Protein AF-A0AAU9XQW8-F1 (afdb_monomer_lite)

Radius of gyration: 17.1 Å; chains: 1; bounding box: 46×32×61 Å

Sequence (129 aa):
MTQAQYKLIRDFLLVEISVAKANKAGALANMTIGEYSRMAKESDKFVVLVKNHKTDSTHGSARIVFSPRSKSWMDVFLKLRLKFATFDCGPEKCVLLYSNGESTVSSQINKAINSVCKRPKSRARQAVS

Foldseek 3Di:
DDLVVLVVLLLVLLLCQCPVPVAQLQQLLQAFQLQLVPWDDDPQKTWGFRCDDPQCVPPNTGIRIDGPVSNVSLVVSQVVVVVQPPDDRDRNDRSDADSVRHGDDSVVSVVSNVVVVDDPPPPPDPDDD

Organism: NCBI:txid46732

Structure (mmCIF, N/CA/C/O backbone):
data_AF-A0AAU9XQW8-F1
#
_entry.id   AF-A0AAU9XQW8-F1
#
loop_
_atom_site.group_PDB
_atom_site.id
_atom_site.type_symbol
_atom_site.label_atom_id
_atom_site.label_alt_id
_atom_site.label_comp_id
_atom_site.label_asym_id
_atom_site.label_entity_id
_atom_site.label_seq_id
_atom_site.pdbx_PDB_ins_code
_atom_site.Cartn_x
_atom_site.Cartn_y
_atom_site.Cartn_z
_atom_site.occupancy
_atom_site.B_iso_or_equiv
_atom_site.auth_seq_id
_atom_site.auth_comp_id
_atom_site.auth_asym_id
_atom_site.auth_atom_id
_atom_site.pdbx_PDB_model_num
ATOM 1 N N . MET A 1 1 ? -15.068 2.691 13.724 1.00 70.44 1 MET A N 1
ATOM 2 C CA . MET A 1 1 ? -13.617 2.880 13.498 1.00 70.44 1 MET A CA 1
ATOM 3 C C . MET A 1 1 ? -13.329 4.365 13.596 1.00 70.44 1 MET A C 1
ATOM 5 O O . MET A 1 1 ? -14.056 5.127 12.975 1.00 70.44 1 MET A O 1
ATOM 9 N N . THR A 1 2 ? -12.326 4.784 14.362 1.00 82.00 2 THR A N 1
ATOM 10 C CA . THR A 1 2 ? -11.918 6.198 14.440 1.00 82.00 2 THR A CA 1
ATOM 11 C C . THR A 1 2 ? -10.845 6.527 13.396 1.00 82.00 2 THR A C 1
ATOM 13 O O . THR A 1 2 ? -10.159 5.636 12.890 1.00 82.00 2 THR A O 1
ATOM 16 N N . GLN A 1 3 ? -10.651 7.815 13.093 1.00 74.19 3 GLN A N 1
ATOM 17 C CA . GLN A 1 3 ? -9.602 8.278 12.169 1.00 74.19 3 GLN A CA 1
ATOM 18 C C . GLN A 1 3 ? -8.195 7.886 12.659 1.00 74.19 3 GLN A C 1
ATOM 20 O O . GLN A 1 3 ? -7.324 7.545 11.859 1.00 74.19 3 GLN A O 1
ATOM 25 N N . ALA A 1 4 ? -7.992 7.862 13.981 1.00 78.81 4 ALA A N 1
ATOM 26 C CA . ALA A 1 4 ? -6.748 7.423 14.609 1.00 78.81 4 ALA A CA 1
ATOM 27 C C . ALA A 1 4 ? -6.475 5.924 14.386 1.00 78.81 4 ALA A C 1
ATOM 29 O O . ALA A 1 4 ? -5.350 5.552 14.055 1.00 78.81 4 ALA A O 1
ATOM 30 N N . GLN A 1 5 ? -7.500 5.072 14.502 1.00 79.56 5 GLN A N 1
ATOM 31 C CA . GLN A 1 5 ? -7.380 3.633 14.235 1.00 79.56 5 GLN A CA 1
ATOM 32 C C . GLN A 1 5 ? -7.072 3.356 12.759 1.00 79.56 5 GLN A C 1
ATOM 34 O O . GLN A 1 5 ? -6.181 2.565 12.458 1.00 79.56 5 GLN A O 1
ATOM 39 N N . TYR A 1 6 ? -7.751 4.052 11.840 1.00 81.38 6 TYR A N 1
ATOM 40 C CA . TYR A 1 6 ? -7.469 3.949 10.406 1.00 81.38 6 TYR A CA 1
ATOM 41 C C . TYR A 1 6 ? -6.015 4.327 10.088 1.00 81.38 6 TYR A C 1
ATOM 43 O O . TYR A 1 6 ? -5.317 3.588 9.392 1.00 81.38 6 TYR A O 1
ATOM 51 N N . LYS A 1 7 ? -5.536 5.445 10.649 1.00 80.19 7 LYS A N 1
ATOM 52 C CA . LYS A 1 7 ? -4.153 5.904 10.479 1.00 80.19 7 LYS A CA 1
ATOM 53 C C . LYS A 1 7 ? -3.142 4.873 10.984 1.00 80.19 7 LYS A C 1
ATOM 55 O O . LYS A 1 7 ? -2.176 4.595 10.284 1.00 80.19 7 LYS A O 1
ATOM 60 N N . LEU A 1 8 ? -3.377 4.288 12.159 1.00 83.25 8 LEU A N 1
ATOM 61 C CA . LEU A 1 8 ? -2.481 3.290 12.744 1.00 83.25 8 LEU A CA 1
ATOM 62 C C . LEU A 1 8 ? -2.368 2.036 11.866 1.00 83.25 8 LEU A C 1
ATOM 64 O O . LEU A 1 8 ? -1.260 1.594 11.574 1.00 83.25 8 LEU A O 1
ATOM 68 N N . ILE A 1 9 ? -3.506 1.492 11.416 1.00 83.06 9 ILE A N 1
ATOM 69 C CA . ILE A 1 9 ? -3.543 0.302 10.551 1.00 83.06 9 ILE A CA 1
ATOM 70 C C . ILE A 1 9 ? -2.829 0.586 9.228 1.00 83.06 9 ILE A C 1
ATOM 72 O O . ILE A 1 9 ? -2.014 -0.221 8.783 1.00 83.06 9 ILE A O 1
ATOM 76 N N . ARG A 1 10 ? -3.100 1.748 8.619 1.00 83.38 10 ARG A N 1
ATOM 77 C CA . ARG A 1 10 ? -2.432 2.182 7.390 1.00 83.38 10 ARG A CA 1
ATOM 78 C C . ARG A 1 10 ? -0.918 2.252 7.582 1.00 83.38 10 ARG A C 1
ATOM 80 O O . ARG A 1 10 ? -0.191 1.671 6.787 1.00 83.38 10 ARG A O 1
ATOM 87 N N . ASP A 1 11 ? -0.449 2.959 8.609 1.00 81.75 11 ASP A N 1
ATOM 88 C CA . ASP A 1 11 ? 0.981 3.202 8.825 1.00 81.75 11 ASP A CA 1
ATOM 89 C C . ASP A 1 11 ? 1.730 1.894 9.135 1.00 81.75 11 ASP A C 1
ATOM 91 O O . ASP A 1 11 ? 2.817 1.673 8.599 1.00 81.75 11 ASP A O 1
ATOM 95 N N . PHE A 1 12 ? 1.126 0.989 9.917 1.00 83.19 12 PHE A N 1
ATOM 96 C CA . PHE A 1 12 ? 1.667 -0.350 10.170 1.00 83.19 12 PHE A CA 1
ATOM 97 C C . PHE A 1 12 ? 1.848 -1.147 8.872 1.00 83.19 12 PHE A C 1
ATOM 99 O O . PHE A 1 12 ? 2.938 -1.645 8.586 1.00 83.19 12 PHE A O 1
ATOM 106 N N . LEU A 1 13 ? 0.793 -1.218 8.061 1.00 81.25 13 LEU A N 1
ATOM 107 C CA . LEU A 1 13 ? 0.784 -1.977 6.815 1.00 81.25 13 LEU A CA 1
ATOM 108 C C . LEU A 1 13 ? 1.799 -1.427 5.804 1.00 81.25 13 LEU A C 1
ATOM 110 O O . LEU A 1 13 ? 2.478 -2.174 5.101 1.00 81.25 13 LEU A O 1
ATOM 114 N N . LEU A 1 14 ? 1.939 -0.104 5.770 1.00 78.44 14 LEU A N 1
ATOM 115 C CA . LEU A 1 14 ? 2.869 0.594 4.896 1.00 78.44 14 LEU A CA 1
ATOM 116 C C . LEU A 1 14 ? 4.321 0.269 5.255 1.00 78.44 14 LEU A C 1
ATOM 118 O O . LEU A 1 14 ? 5.132 0.026 4.361 1.00 78.44 14 LEU A O 1
ATOM 122 N N . VAL A 1 15 ? 4.640 0.192 6.548 1.00 79.25 15 VAL A N 1
ATOM 123 C CA . VAL A 1 15 ? 5.956 -0.253 7.022 1.00 79.25 15 VAL A CA 1
ATOM 124 C C . VAL A 1 15 ? 6.187 -1.728 6.700 1.00 79.25 15 VAL A C 1
ATOM 126 O O . VAL A 1 15 ? 7.233 -2.052 6.138 1.00 79.25 15 VAL A O 1
ATOM 129 N N . GLU A 1 16 ? 5.218 -2.608 6.968 1.00 80.75 16 GLU A N 1
ATOM 130 C CA . GLU A 1 16 ? 5.337 -4.044 6.669 1.00 80.75 16 GLU A CA 1
ATOM 131 C C . GLU A 1 16 ? 5.644 -4.283 5.180 1.00 80.75 16 GLU A C 1
ATOM 133 O O . GLU A 1 16 ? 6.597 -4.984 4.841 1.00 80.75 16 GLU A O 1
ATOM 138 N N . ILE A 1 17 ? 4.894 -3.644 4.277 1.00 76.81 17 ILE A N 1
ATOM 139 C CA . ILE A 1 17 ? 5.040 -3.826 2.823 1.00 76.81 17 ILE A CA 1
ATOM 140 C C . ILE A 1 17 ? 6.310 -3.164 2.282 1.00 76.81 17 ILE A C 1
ATOM 142 O O . ILE A 1 17 ? 6.924 -3.689 1.347 1.00 76.81 17 ILE A O 1
ATOM 146 N N . SER A 1 18 ? 6.717 -2.026 2.852 1.00 73.56 18 SER A N 1
ATOM 147 C CA . SER A 1 18 ? 7.956 -1.347 2.456 1.00 73.56 18 SER A CA 1
ATOM 148 C C . SER A 1 18 ? 9.179 -2.184 2.833 1.00 73.56 18 SER A C 1
ATOM 150 O O . SER A 1 18 ? 10.078 -2.360 2.013 1.00 73.56 18 SER A O 1
ATOM 152 N N . VAL A 1 19 ? 9.194 -2.756 4.042 1.00 71.75 19 VAL A N 1
ATOM 153 C CA . VAL A 1 19 ? 10.316 -3.559 4.552 1.00 71.75 19 VAL A CA 1
ATOM 154 C C 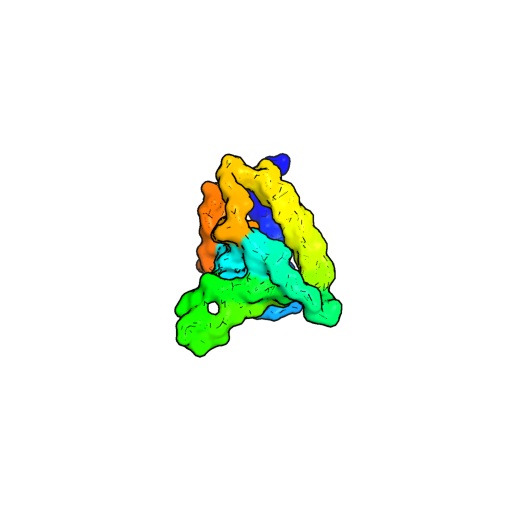. VAL A 1 19 ? 10.368 -4.941 3.900 1.00 71.75 19 VAL A C 1
ATOM 156 O O . VAL A 1 19 ? 11.444 -5.390 3.514 1.00 71.75 19 VAL A O 1
ATOM 159 N N . ALA A 1 20 ? 9.227 -5.612 3.718 1.00 65.12 20 ALA A N 1
ATOM 160 C CA . ALA A 1 20 ? 9.199 -7.013 3.292 1.00 65.12 20 ALA A CA 1
ATOM 161 C C . ALA A 1 20 ? 9.799 -7.274 1.898 1.00 65.12 20 ALA A C 1
ATOM 163 O O . ALA A 1 20 ? 10.254 -8.390 1.633 1.00 65.12 20 ALA A O 1
ATOM 164 N N . LYS A 1 21 ? 9.769 -6.287 0.991 1.00 67.06 21 LYS A N 1
ATOM 165 C CA . LYS A 1 21 ? 10.264 -6.427 -0.394 1.00 67.06 21 LYS A CA 1
ATOM 166 C C . LYS A 1 21 ? 11.018 -5.200 -0.920 1.00 67.06 21 LYS A C 1
ATOM 168 O O . LYS A 1 21 ? 11.221 -5.102 -2.125 1.00 67.06 21 LYS A O 1
ATOM 173 N N . ALA A 1 22 ? 11.433 -4.284 -0.038 1.00 68.19 22 ALA A N 1
ATOM 174 C CA . ALA A 1 22 ? 12.097 -3.027 -0.407 1.00 68.19 22 ALA A CA 1
ATOM 175 C C . ALA A 1 22 ? 11.313 -2.219 -1.463 1.00 68.19 22 ALA A C 1
ATOM 177 O O . ALA A 1 22 ? 11.886 -1.587 -2.354 1.00 68.19 22 ALA A O 1
ATOM 178 N N . ASN A 1 23 ? 9.979 -2.254 -1.375 1.00 75.19 23 ASN A N 1
ATOM 179 C CA . ASN A 1 23 ? 9.116 -1.520 -2.291 1.00 75.19 23 ASN A CA 1
ATOM 180 C C . ASN A 1 23 ? 9.380 -0.016 -2.128 1.00 75.19 23 ASN A C 1
ATOM 182 O O . ASN A 1 23 ? 9.365 0.518 -1.017 1.00 75.19 23 ASN A O 1
ATOM 186 N N . LYS A 1 24 ? 9.619 0.688 -3.239 1.00 70.19 24 LYS A N 1
ATOM 187 C CA . LYS A 1 24 ? 9.879 2.132 -3.202 1.00 70.19 24 LYS A CA 1
ATOM 188 C C . LYS A 1 24 ? 8.641 2.864 -2.679 1.00 70.19 24 LYS A C 1
ATOM 190 O O . LYS A 1 24 ? 7.559 2.743 -3.251 1.00 70.19 24 LYS A O 1
ATOM 195 N N . ALA A 1 25 ? 8.831 3.701 -1.659 1.00 69.62 25 ALA A N 1
ATOM 196 C CA . ALA A 1 25 ? 7.786 4.531 -1.053 1.00 69.62 25 ALA A CA 1
ATOM 197 C C . ALA A 1 25 ? 6.943 5.300 -2.087 1.00 69.62 25 ALA A C 1
ATOM 199 O O . ALA A 1 25 ? 5.722 5.347 -1.988 1.00 69.62 25 ALA A O 1
ATOM 200 N N . GLY A 1 26 ? 7.589 5.869 -3.111 1.00 69.19 26 GLY A N 1
ATOM 201 C CA . GLY A 1 26 ? 6.898 6.602 -4.176 1.00 69.19 26 GLY A CA 1
ATOM 202 C C . GLY A 1 26 ? 5.975 5.731 -5.034 1.00 69.19 26 GLY A C 1
ATOM 203 O O . GLY A 1 26 ? 4.900 6.186 -5.404 1.00 69.19 26 GLY A O 1
ATOM 204 N N . ALA A 1 27 ? 6.351 4.478 -5.308 1.00 76.19 27 ALA A N 1
ATOM 205 C CA . ALA A 1 27 ? 5.497 3.559 -6.059 1.00 76.19 27 ALA A CA 1
ATOM 206 C C . ALA A 1 27 ? 4.271 3.155 -5.227 1.00 76.19 27 ALA A C 1
ATOM 208 O O . ALA A 1 27 ? 3.155 3.164 -5.732 1.00 76.19 27 ALA A O 1
ATOM 209 N N . LEU A 1 28 ? 4.467 2.875 -3.933 1.00 78.62 28 LEU A N 1
ATOM 210 C CA . LEU A 1 28 ? 3.372 2.557 -3.011 1.00 78.62 28 LEU A CA 1
ATOM 211 C C . LEU A 1 28 ? 2.371 3.712 -2.881 1.00 78.62 28 LEU A C 1
ATOM 213 O O . LEU A 1 28 ? 1.168 3.469 -2.912 1.00 78.62 28 LEU A O 1
ATOM 217 N N . ALA A 1 29 ? 2.861 4.951 -2.772 1.00 77.56 29 ALA A N 1
ATOM 218 C CA . ALA A 1 29 ? 2.030 6.157 -2.722 1.00 77.56 29 ALA A CA 1
ATOM 219 C C . ALA A 1 29 ? 1.107 6.303 -3.940 1.00 77.56 29 ALA A C 1
ATOM 221 O O . ALA A 1 29 ? -0.050 6.683 -3.784 1.00 77.56 29 ALA A O 1
ATOM 222 N N . ASN A 1 30 ? 1.618 5.985 -5.130 1.00 79.62 30 ASN A N 1
ATOM 223 C CA . ASN A 1 30 ? 0.927 6.236 -6.393 1.00 79.62 30 ASN A CA 1
ATOM 224 C C . ASN A 1 30 ? 0.139 5.033 -6.922 1.00 79.62 30 ASN A C 1
ATOM 226 O O . ASN A 1 30 ? -0.550 5.160 -7.929 1.00 79.62 30 ASN A O 1
ATOM 230 N N . MET A 1 31 ? 0.235 3.874 -6.267 1.00 87.50 31 MET A N 1
ATOM 231 C CA . MET A 1 31 ? -0.492 2.675 -6.669 1.00 87.50 31 MET A CA 1
ATOM 232 C C . MET A 1 31 ? -1.998 2.928 -6.623 1.00 87.50 31 MET A C 1
ATOM 234 O O . MET A 1 31 ? -2.554 3.227 -5.563 1.00 87.50 31 MET A O 1
ATOM 238 N N . THR A 1 32 ? -2.668 2.762 -7.757 1.00 88.25 32 THR A N 1
ATOM 239 C CA . THR A 1 32 ? -4.119 2.946 -7.881 1.00 88.25 32 THR A CA 1
ATOM 240 C C . THR A 1 32 ? -4.902 1.671 -7.561 1.00 88.25 32 THR A C 1
ATOM 242 O O . THR A 1 32 ? -4.367 0.560 -7.608 1.00 88.25 32 THR A O 1
ATOM 245 N N . ILE A 1 33 ? -6.192 1.806 -7.228 1.00 87.06 33 ILE A N 1
ATOM 246 C CA . ILE A 1 33 ? -7.089 0.657 -7.005 1.00 87.06 33 ILE A CA 1
ATOM 247 C C . ILE A 1 33 ? -7.173 -0.202 -8.270 1.00 87.06 33 ILE A C 1
ATOM 249 O O . ILE A 1 33 ? -7.175 -1.430 -8.182 1.00 87.06 33 ILE A O 1
ATOM 253 N N . GLY A 1 34 ? -7.217 0.429 -9.446 1.00 87.44 34 GLY A N 1
ATOM 254 C CA . GLY A 1 34 ? -7.251 -0.255 -10.732 1.00 87.44 34 GLY A CA 1
ATOM 255 C C . GLY A 1 34 ? -5.980 -1.060 -10.996 1.00 87.44 34 GLY A C 1
ATOM 256 O O . GLY A 1 34 ? -6.067 -2.216 -11.402 1.00 87.44 34 GLY A O 1
ATOM 257 N N . GLU A 1 35 ? -4.802 -0.495 -10.726 1.00 89.62 35 GLU A N 1
ATOM 258 C CA . GLU A 1 35 ? -3.530 -1.224 -10.845 1.00 89.62 35 GLU A CA 1
ATOM 259 C C . GLU A 1 35 ? -3.445 -2.382 -9.848 1.00 89.62 35 GLU A C 1
ATOM 261 O O . GLU A 1 35 ? -3.069 -3.487 -10.234 1.00 89.62 35 GLU A O 1
ATOM 266 N N . TYR A 1 36 ? -3.863 -2.167 -8.597 1.00 90.81 36 TYR A N 1
ATOM 267 C CA . TYR A 1 36 ? -3.916 -3.229 -7.592 1.00 90.81 36 TYR A CA 1
ATOM 268 C C . TYR A 1 36 ? -4.864 -4.364 -8.005 1.00 90.81 36 TYR A C 1
ATOM 270 O O . TYR A 1 36 ? -4.523 -5.537 -7.881 1.00 90.81 36 TYR A O 1
ATOM 278 N N . SER A 1 37 ? -6.035 -4.031 -8.552 1.00 89.69 37 SER A N 1
ATOM 279 C CA . SER A 1 37 ? -7.033 -5.019 -8.990 1.00 89.69 37 SER A CA 1
ATOM 280 C C . SER A 1 37 ? -6.568 -5.841 -10.195 1.00 89.69 37 SER A C 1
ATOM 282 O O . SER A 1 37 ? -7.020 -6.967 -10.380 1.00 89.69 37 SER A O 1
ATOM 284 N N . ARG A 1 38 ? -5.642 -5.303 -10.999 1.00 91.38 38 ARG A N 1
ATOM 285 C CA . ARG A 1 38 ? -5.013 -5.981 -12.144 1.00 91.38 38 ARG A CA 1
ATOM 286 C C . ARG A 1 38 ? -3.698 -6.680 -11.784 1.00 91.38 38 ARG A C 1
ATOM 288 O O . ARG A 1 38 ? -2.908 -6.972 -12.679 1.00 91.38 38 ARG A O 1
ATOM 295 N N . MET A 1 39 ? -3.433 -6.922 -10.499 1.00 91.62 39 MET A N 1
ATOM 296 C CA . MET A 1 39 ? -2.205 -7.597 -10.080 1.00 91.62 39 MET A CA 1
ATOM 297 C C . MET A 1 39 ? -2.031 -8.953 -10.770 1.00 91.62 39 MET A C 1
ATOM 299 O O . MET A 1 39 ? -2.967 -9.747 -10.871 1.00 91.62 39 MET A O 1
ATOM 303 N N . ALA A 1 40 ? -0.806 -9.237 -11.197 1.00 92.31 40 ALA A N 1
ATOM 304 C CA . ALA A 1 40 ? -0.441 -10.528 -11.753 1.00 92.31 40 ALA A CA 1
ATOM 305 C C . ALA A 1 40 ? 0.027 -11.458 -10.631 1.00 92.31 40 ALA A C 1
ATOM 307 O O . ALA A 1 40 ? 0.804 -11.057 -9.760 1.00 92.31 40 ALA A O 1
ATOM 308 N N . LYS A 1 41 ? -0.420 -12.716 -10.654 1.00 92.62 41 LYS A N 1
ATOM 309 C CA . LYS A 1 41 ? 0.176 -13.764 -9.824 1.00 92.62 41 LYS A CA 1
ATOM 310 C C . LYS A 1 41 ? 1.396 -14.320 -10.556 1.00 92.62 41 LYS A C 1
ATOM 312 O O . LYS A 1 41 ? 1.255 -14.926 -11.612 1.00 92.62 41 LYS A O 1
ATOM 317 N N . GLU A 1 42 ? 2.577 -14.128 -9.984 1.00 90.94 42 GLU A N 1
ATOM 318 C CA . GLU A 1 42 ? 3.845 -14.651 -10.494 1.00 90.94 42 GLU A CA 1
ATOM 319 C C . GLU A 1 42 ? 4.374 -15.683 -9.489 1.00 90.94 42 GLU A C 1
ATOM 321 O O . GLU A 1 42 ? 4.939 -15.322 -8.456 1.00 90.94 42 GLU A O 1
ATOM 326 N N . SER A 1 43 ? 4.173 -16.975 -9.773 1.00 87.56 43 SER A N 1
ATOM 327 C CA . SER A 1 43 ? 4.548 -18.078 -8.875 1.00 87.56 43 SER A CA 1
ATOM 328 C C . SER A 1 43 ? 3.928 -17.936 -7.467 1.00 87.56 43 SER A C 1
ATOM 330 O O . SER A 1 43 ? 2.709 -18.071 -7.305 1.00 87.56 43 SER A O 1
ATOM 332 N N . ASP A 1 44 ? 4.744 -17.638 -6.454 1.00 88.25 44 ASP A N 1
ATOM 333 C CA . ASP A 1 44 ? 4.387 -17.470 -5.045 1.00 88.25 44 ASP A CA 1
ATOM 334 C C . ASP A 1 44 ? 4.099 -16.010 -4.653 1.00 88.25 44 ASP A C 1
ATOM 336 O O . ASP A 1 44 ? 3.851 -15.714 -3.481 1.00 88.25 44 ASP A O 1
ATOM 340 N N . LYS A 1 45 ? 4.137 -15.080 -5.613 1.00 89.38 45 LYS A N 1
ATOM 341 C CA . LYS A 1 45 ? 4.043 -13.634 -5.379 1.00 89.38 45 LYS A CA 1
ATOM 342 C C . LYS A 1 45 ? 2.921 -12.999 -6.183 1.00 89.38 45 LYS A C 1
ATOM 344 O O . LYS A 1 45 ? 2.440 -13.537 -7.179 1.00 89.38 45 LYS A O 1
ATOM 349 N N . PHE A 1 46 ? 2.542 -11.804 -5.750 1.00 91.19 46 PHE A N 1
ATOM 350 C CA . PHE A 1 46 ? 1.631 -10.932 -6.478 1.00 91.19 46 PHE A CA 1
ATOM 351 C C . PHE A 1 46 ? 2.364 -9.657 -6.865 1.00 91.19 46 PHE A C 1
ATOM 353 O O . PHE A 1 46 ? 3.032 -9.048 -6.027 1.00 91.19 46 PHE A O 1
ATOM 360 N N . VAL A 1 47 ? 2.251 -9.263 -8.127 1.00 89.75 47 VAL A N 1
ATOM 361 C CA . VAL A 1 47 ? 2.982 -8.133 -8.693 1.00 89.75 47 VAL A CA 1
ATOM 3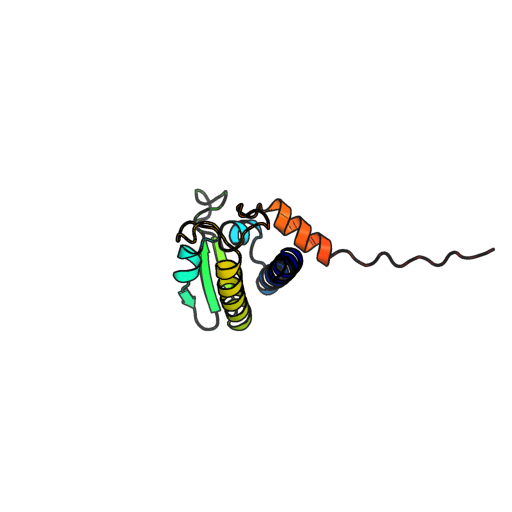62 C C . VAL A 1 47 ? 2.001 -7.106 -9.231 1.00 89.75 47 VAL A C 1
ATOM 364 O O . VAL A 1 47 ? 1.121 -7.423 -10.029 1.00 89.75 47 VAL A O 1
ATOM 367 N N . VAL A 1 48 ? 2.171 -5.861 -8.795 1.00 90.19 48 VAL A N 1
ATOM 368 C CA . VAL A 1 48 ? 1.451 -4.699 -9.314 1.00 90.19 48 VAL A CA 1
ATOM 369 C C . VAL A 1 48 ? 2.424 -3.843 -10.109 1.00 90.19 48 VAL A C 1
ATOM 371 O O . VAL A 1 48 ? 3.509 -3.512 -9.627 1.00 90.19 48 VAL A O 1
ATOM 374 N N . LEU A 1 49 ? 2.023 -3.484 -11.325 1.00 87.75 49 LEU A N 1
ATOM 375 C CA . LEU A 1 49 ? 2.731 -2.521 -12.160 1.00 87.75 49 LEU A CA 1
ATOM 376 C C . LEU A 1 49 ? 2.105 -1.145 -11.943 1.00 87.75 49 LEU A C 1
ATOM 378 O O . LEU A 1 49 ? 0.930 -0.954 -12.248 1.00 87.75 49 LEU A O 1
ATOM 382 N N . VAL A 1 50 ? 2.890 -0.212 -11.412 1.00 82.69 50 VAL A N 1
ATOM 383 C CA . VAL A 1 50 ? 2.482 1.175 -11.178 1.00 82.69 50 VAL A CA 1
ATOM 384 C C . VAL A 1 50 ? 3.102 2.054 -12.249 1.00 82.69 50 VAL A C 1
ATOM 386 O O . VAL A 1 50 ? 4.326 2.208 -12.302 1.00 82.69 50 VAL A O 1
ATOM 389 N N . LYS A 1 51 ? 2.259 2.624 -13.108 1.00 74.00 51 LYS A N 1
ATOM 390 C CA . LYS A 1 51 ? 2.702 3.489 -14.207 1.00 74.00 51 LYS A CA 1
ATOM 391 C C . LYS A 1 51 ? 3.123 4.858 -13.669 1.00 74.00 51 LYS A C 1
ATOM 393 O O . LYS A 1 51 ? 4.225 5.330 -13.914 1.00 74.00 51 LYS A O 1
ATOM 398 N N . ASN A 1 52 ? 2.326 5.454 -12.785 1.00 63.12 52 ASN A N 1
ATOM 399 C CA . ASN A 1 52 ? 2.561 6.826 -12.333 1.00 63.12 52 ASN A CA 1
ATOM 400 C C . ASN A 1 52 ? 3.720 6.956 -11.321 1.00 63.12 52 ASN A C 1
ATOM 402 O O . ASN A 1 52 ? 3.530 6.950 -10.105 1.00 63.12 52 ASN A O 1
ATOM 406 N N . HIS A 1 53 ? 4.951 7.116 -11.803 1.00 55.50 53 HIS A N 1
ATOM 407 C CA . HIS A 1 53 ? 6.099 7.514 -10.988 1.00 55.50 53 HIS A CA 1
ATOM 408 C C . HIS A 1 53 ? 7.040 8.432 -11.786 1.00 55.50 53 HIS A C 1
ATOM 410 O O . HIS A 1 53 ? 7.080 8.378 -13.009 1.00 55.50 53 HIS A O 1
ATOM 416 N N . LYS A 1 54 ? 7.797 9.291 -11.081 1.00 45.91 54 LYS A N 1
ATOM 417 C CA . LYS A 1 54 ? 8.628 10.409 -11.600 1.00 45.91 54 LYS A CA 1
ATOM 418 C C . LYS A 1 54 ? 9.629 10.067 -12.732 1.00 45.91 54 LYS A C 1
ATOM 420 O O . LYS A 1 54 ? 10.293 10.973 -13.217 1.00 45.91 54 LYS A O 1
ATOM 425 N N . THR A 1 55 ? 9.770 8.796 -13.108 1.00 48.81 55 THR A N 1
ATOM 426 C CA . THR A 1 55 ? 10.756 8.257 -14.061 1.00 48.81 55 THR A CA 1
ATOM 427 C C . THR A 1 55 ? 10.150 7.288 -15.083 1.00 48.81 55 THR A C 1
ATOM 429 O O . THR A 1 55 ? 10.885 6.493 -15.667 1.00 48.81 55 THR A O 1
ATOM 432 N N . ASP A 1 56 ? 8.833 7.322 -15.315 1.00 45.41 56 ASP A N 1
ATOM 433 C CA . ASP A 1 56 ? 8.175 6.433 -16.291 1.00 45.41 56 ASP A CA 1
ATOM 434 C C . ASP A 1 56 ? 8.755 6.609 -17.711 1.00 45.41 56 ASP A C 1
ATOM 436 O O . ASP A 1 56 ? 8.895 5.644 -18.456 1.00 45.41 56 ASP A O 1
ATOM 440 N N . SER A 1 57 ? 9.235 7.815 -18.039 1.00 49.59 57 SER A N 1
ATOM 441 C CA . SER A 1 57 ? 9.937 8.118 -19.293 1.00 49.59 57 SER A CA 1
ATOM 442 C C . SER A 1 57 ? 11.336 7.495 -19.419 1.00 49.59 57 SER A C 1
ATOM 444 O O . SER A 1 57 ? 11.897 7.516 -20.509 1.00 49.59 57 SER A O 1
ATOM 446 N N . THR A 1 58 ? 11.933 6.991 -18.330 1.00 51.31 58 THR A N 1
ATOM 447 C CA . THR A 1 58 ? 13.359 6.603 -18.286 1.00 51.31 58 THR A CA 1
ATOM 448 C C . THR A 1 58 ? 13.617 5.169 -17.817 1.00 51.31 58 THR A C 1
ATOM 450 O O . THR A 1 58 ? 14.616 4.584 -18.222 1.00 51.31 58 THR A O 1
ATOM 453 N N . HIS A 1 59 ? 12.754 4.583 -16.979 1.00 51.66 59 HIS A N 1
ATOM 454 C CA . HIS A 1 59 ? 12.990 3.253 -16.387 1.00 51.66 59 HIS A CA 1
ATOM 455 C C . HIS A 1 59 ? 11.808 2.272 -16.482 1.00 51.66 59 HIS A C 1
ATOM 457 O O . HIS A 1 59 ? 11.934 1.137 -16.019 1.00 51.66 59 HIS A O 1
ATOM 463 N N . GLY A 1 60 ? 10.694 2.671 -17.109 1.00 60.66 60 GLY A N 1
ATOM 464 C CA . GLY A 1 60 ? 9.478 1.858 -17.197 1.00 60.66 60 GLY A CA 1
ATOM 465 C C . GLY A 1 60 ? 8.754 1.704 -15.854 1.00 60.66 60 GLY A C 1
ATOM 466 O O . GLY A 1 60 ? 9.259 2.110 -14.810 1.00 60.66 60 GLY A O 1
ATOM 467 N N . SER A 1 61 ? 7.552 1.124 -15.879 1.00 71.50 61 SER A N 1
ATOM 468 C CA . SER A 1 61 ? 6.639 1.084 -14.727 1.00 71.50 61 SER A CA 1
ATOM 469 C C . SER A 1 61 ? 7.254 0.446 -13.476 1.00 71.50 61 SER A C 1
ATOM 471 O O . SER A 1 61 ? 7.926 -0.587 -13.532 1.00 71.50 61 SER A O 1
ATOM 473 N N . ALA A 1 62 ? 6.971 1.029 -12.310 1.00 81.69 62 ALA A N 1
ATOM 474 C CA . ALA A 1 62 ? 7.470 0.520 -11.042 1.00 81.69 62 ALA A CA 1
ATOM 475 C C . ALA A 1 62 ? 6.772 -0.797 -10.668 1.00 81.69 62 ALA A C 1
ATOM 477 O O . ALA A 1 62 ? 5.550 -0.914 -10.748 1.00 81.69 62 ALA A O 1
ATOM 478 N N . ARG A 1 63 ? 7.547 -1.785 -10.210 1.00 84.75 63 ARG A N 1
ATOM 479 C CA . ARG A 1 63 ? 7.023 -3.075 -9.742 1.00 84.75 63 ARG A CA 1
ATOM 480 C C . ARG A 1 63 ? 6.876 -3.055 -8.226 1.00 84.75 63 ARG A C 1
ATOM 482 O O . ARG A 1 63 ? 7.859 -2.848 -7.517 1.00 84.75 63 ARG A O 1
ATOM 489 N N . ILE A 1 64 ? 5.666 -3.304 -7.739 1.00 86.94 64 ILE A N 1
ATOM 490 C CA . ILE A 1 64 ? 5.393 -3.554 -6.322 1.00 86.94 64 ILE A CA 1
ATOM 491 C C . ILE A 1 64 ? 5.127 -5.040 -6.153 1.00 86.94 64 ILE A C 1
ATOM 493 O O . ILE A 1 64 ? 4.292 -5.606 -6.856 1.00 86.94 64 ILE A O 1
ATOM 497 N N . VAL A 1 65 ? 5.832 -5.665 -5.213 1.00 87.44 65 VAL A N 1
ATOM 498 C CA . VAL A 1 65 ? 5.729 -7.105 -4.965 1.00 87.44 65 VAL A CA 1
ATOM 499 C C . VAL A 1 65 ? 5.111 -7.359 -3.596 1.00 87.44 65 VAL A C 1
ATOM 501 O O . VAL A 1 65 ? 5.576 -6.836 -2.579 1.00 87.44 65 VAL A O 1
ATOM 504 N N . PHE A 1 66 ? 4.097 -8.219 -3.572 1.00 87.19 66 PHE A N 1
ATOM 505 C CA . PHE A 1 66 ? 3.434 -8.707 -2.371 1.00 87.19 66 PHE A CA 1
ATOM 506 C C . PHE A 1 66 ? 3.672 -10.206 -2.195 1.00 87.19 66 PHE A C 1
ATOM 508 O O . PHE A 1 66 ? 3.683 -10.978 -3.156 1.00 87.19 66 PHE A O 1
ATOM 515 N N . SER A 1 67 ? 3.837 -10.623 -0.941 1.00 88.62 67 SER A N 1
ATOM 516 C CA . SER A 1 67 ? 3.685 -12.024 -0.554 1.00 88.62 67 SER A CA 1
ATOM 517 C C . SER A 1 67 ? 2.194 -12.340 -0.377 1.00 88.62 67 SER A C 1
ATOM 519 O O . SER A 1 67 ? 1.387 -11.415 -0.238 1.00 88.62 67 SER A O 1
ATOM 521 N N . PRO A 1 68 ? 1.794 -13.620 -0.301 1.00 89.69 68 PRO A N 1
ATOM 522 C CA . PRO A 1 68 ? 0.403 -13.980 -0.022 1.00 89.69 68 PRO A CA 1
ATOM 523 C C . PRO A 1 68 ? -0.110 -13.354 1.282 1.00 89.69 68 PRO A C 1
ATOM 525 O O . PRO A 1 68 ? -1.240 -12.869 1.344 1.00 89.69 68 PRO A O 1
ATOM 528 N N . ARG A 1 69 ? 0.759 -13.276 2.300 1.00 88.81 69 ARG A N 1
ATOM 529 C CA . ARG A 1 69 ? 0.457 -12.633 3.583 1.00 88.81 69 ARG A CA 1
ATOM 530 C C . ARG A 1 69 ? 0.207 -11.135 3.425 1.00 88.81 69 ARG A C 1
ATOM 532 O O . ARG A 1 69 ? -0.834 -10.657 3.863 1.00 88.81 69 ARG A O 1
ATOM 539 N N . SER A 1 70 ? 1.126 -10.391 2.804 1.00 85.06 70 SER A N 1
ATOM 540 C CA . SER A 1 70 ? 0.964 -8.936 2.686 1.00 85.06 70 SER A CA 1
ATOM 541 C C . SER A 1 70 ? -0.187 -8.553 1.753 1.00 85.06 70 SER A C 1
ATOM 543 O O . SER A 1 70 ? -0.886 -7.577 2.016 1.00 85.06 70 SER A O 1
ATOM 545 N N . LYS A 1 71 ? -0.462 -9.370 0.729 1.00 89.75 71 LYS A N 1
ATOM 546 C CA . LYS A 1 71 ? -1.652 -9.242 -0.119 1.00 89.75 71 LYS A CA 1
ATOM 547 C C . LYS A 1 71 ? -2.940 -9.420 0.688 1.00 89.75 71 LYS A C 1
ATOM 549 O O . LYS A 1 71 ? -3.841 -8.596 0.586 1.00 89.75 71 LYS A O 1
ATOM 554 N N . SER A 1 72 ? -3.015 -10.447 1.538 1.00 90.50 72 SER A N 1
ATOM 555 C CA . SER A 1 72 ? -4.175 -10.667 2.414 1.00 90.50 72 SER A CA 1
ATOM 556 C C . SER A 1 72 ? -4.439 -9.465 3.326 1.00 90.50 72 SER A C 1
ATOM 558 O O . SER A 1 72 ? -5.584 -9.043 3.485 1.00 90.50 72 SER A O 1
ATOM 560 N N . TRP A 1 73 ? -3.389 -8.876 3.902 1.00 88.06 73 TRP A N 1
ATOM 561 C CA . TRP A 1 73 ? -3.529 -7.669 4.717 1.00 88.06 73 TRP A CA 1
ATOM 562 C C . TRP A 1 73 ? -3.989 -6.452 3.907 1.00 88.06 73 TRP A C 1
ATOM 564 O O . TRP A 1 73 ? -4.850 -5.706 4.373 1.00 88.06 73 TRP A O 1
ATOM 574 N N . MET A 1 74 ? -3.482 -6.275 2.683 1.00 87.94 74 MET A N 1
ATOM 575 C CA . MET A 1 74 ? -3.934 -5.209 1.782 1.00 87.94 74 MET A CA 1
ATOM 576 C C . MET A 1 74 ? -5.401 -5.352 1.380 1.00 87.94 74 MET A C 1
ATOM 578 O O . MET A 1 74 ? -6.119 -4.354 1.356 1.00 87.94 74 MET A O 1
ATOM 582 N N . ASP A 1 75 ? -5.881 -6.570 1.139 1.00 90.25 75 ASP A N 1
ATOM 583 C CA . ASP A 1 75 ? -7.295 -6.811 0.839 1.00 90.25 75 ASP A CA 1
ATOM 584 C C . ASP A 1 75 ? -8.197 -6.430 2.021 1.00 90.25 75 ASP A C 1
ATOM 586 O O . ASP A 1 75 ? -9.254 -5.817 1.841 1.00 90.25 75 ASP A O 1
ATOM 590 N N . VAL A 1 76 ? -7.779 -6.766 3.247 1.00 88.56 76 VAL A N 1
ATOM 591 C CA . VAL A 1 76 ? -8.486 -6.355 4.468 1.00 88.56 76 VAL A CA 1
ATOM 592 C C . VAL A 1 76 ? -8.473 -4.834 4.593 1.00 88.56 76 VAL A C 1
ATOM 594 O O . VAL A 1 76 ? -9.520 -4.228 4.822 1.00 88.56 76 VAL A O 1
ATOM 597 N N . PHE A 1 77 ? -7.320 -4.201 4.383 1.00 85.50 77 PHE A N 1
ATOM 598 C CA . PHE A 1 77 ? -7.190 -2.749 4.429 1.00 85.50 77 PHE A CA 1
ATOM 599 C C . PHE A 1 77 ? -8.078 -2.043 3.401 1.00 85.50 77 PHE A C 1
ATOM 601 O O . PHE A 1 77 ? -8.750 -1.076 3.751 1.00 85.50 77 PHE A O 1
ATOM 608 N N . LEU A 1 78 ? -8.157 -2.539 2.165 1.00 85.62 78 LEU A N 1
ATOM 609 C CA . LEU A 1 78 ? -9.030 -1.980 1.131 1.00 85.62 78 LEU A CA 1
ATOM 610 C C . LEU A 1 78 ? -10.504 -2.023 1.543 1.00 85.62 78 LEU A C 1
ATOM 612 O O . LEU A 1 78 ? -11.207 -1.025 1.398 1.00 85.62 78 LEU A O 1
ATOM 616 N N . LYS A 1 79 ? -10.967 -3.126 2.142 1.00 84.50 79 LYS A N 1
ATOM 617 C CA . LYS A 1 79 ? -12.333 -3.216 2.688 1.00 84.50 79 LYS A CA 1
ATOM 618 C C . LYS A 1 79 ? -12.572 -2.205 3.811 1.00 84.50 79 LYS A C 1
ATOM 620 O O . LYS A 1 79 ? -13.662 -1.645 3.905 1.00 84.50 79 LYS A O 1
ATOM 625 N N . LEU A 1 80 ? -11.572 -1.958 4.659 1.00 80.88 80 LEU A N 1
ATOM 626 C CA . LEU A 1 80 ? -11.652 -0.946 5.718 1.00 80.88 80 LEU A CA 1
ATOM 627 C C . LEU A 1 80 ? -11.672 0.475 5.141 1.00 80.88 80 LEU A C 1
ATOM 629 O O . LEU A 1 80 ? -12.464 1.301 5.588 1.00 80.88 80 LEU A O 1
ATOM 633 N N . ARG A 1 81 ? -10.851 0.741 4.119 1.00 77.06 81 ARG A N 1
ATOM 634 C CA . ARG A 1 81 ? -10.802 2.008 3.380 1.00 77.06 81 ARG A CA 1
ATOM 635 C C . ARG A 1 81 ? -12.143 2.331 2.732 1.00 77.06 81 ARG A C 1
ATOM 637 O O . ARG A 1 81 ? -12.587 3.462 2.863 1.00 77.06 81 ARG A O 1
ATOM 644 N N . LEU A 1 82 ? -12.811 1.363 2.099 1.00 74.88 82 LEU A N 1
ATOM 645 C CA . LEU A 1 82 ? -14.140 1.563 1.498 1.00 74.88 82 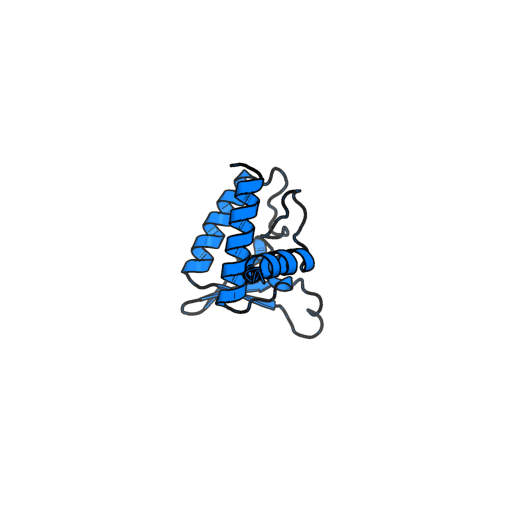LEU A CA 1
ATOM 646 C C . LEU A 1 82 ? -15.187 2.044 2.514 1.00 74.88 82 LEU A C 1
ATOM 648 O O . LEU A 1 82 ? -16.068 2.815 2.163 1.00 74.88 82 LEU A O 1
ATOM 652 N N . LYS A 1 83 ? -15.077 1.630 3.782 1.00 74.62 83 LYS A N 1
ATOM 653 C CA . LYS A 1 83 ? -15.972 2.089 4.858 1.00 74.62 83 LYS A CA 1
ATOM 654 C C . LYS A 1 83 ? -15.629 3.487 5.384 1.00 74.62 83 LYS A C 1
ATOM 656 O O . LYS A 1 83 ? -16.426 4.063 6.114 1.00 74.62 83 LYS A O 1
ATOM 661 N N . PHE A 1 84 ? -14.430 3.986 5.084 1.00 66.75 84 PHE A N 1
ATOM 662 C CA . PHE A 1 84 ? -13.897 5.248 5.603 1.00 66.75 84 PHE A CA 1
ATOM 663 C C . PHE A 1 84 ? -13.857 6.358 4.545 1.00 66.75 84 PHE A C 1
ATOM 665 O O . PHE A 1 84 ? -13.923 7.535 4.885 1.00 66.75 84 PHE A O 1
ATOM 672 N N . ALA A 1 85 ? -13.739 5.997 3.266 1.00 62.06 85 ALA A N 1
ATOM 673 C CA . ALA A 1 85 ? -13.760 6.928 2.152 1.00 62.06 85 ALA A CA 1
ATOM 674 C C . ALA A 1 85 ? -15.209 7.347 1.862 1.00 62.06 85 ALA A C 1
ATOM 676 O O . ALA A 1 85 ? -15.962 6.624 1.220 1.00 62.06 85 ALA A O 1
ATOM 677 N N . THR A 1 86 ? -15.591 8.533 2.332 1.00 55.19 86 THR A N 1
ATOM 678 C CA . THR A 1 86 ? -16.850 9.205 1.965 1.00 55.19 86 THR A CA 1
ATOM 679 C C . THR A 1 86 ? -16.854 9.713 0.520 1.00 55.19 86 THR A C 1
ATOM 681 O O . THR A 1 86 ? -17.900 10.104 0.013 1.00 55.19 86 THR A O 1
ATOM 684 N N . PHE A 1 87 ? -15.701 9.687 -0.155 1.00 52.34 87 PHE A N 1
ATOM 685 C CA . PHE A 1 87 ? -15.519 10.184 -1.511 1.00 52.34 87 PHE A CA 1
ATOM 686 C C . PHE A 1 87 ? -14.905 9.108 -2.409 1.00 52.34 87 PHE A C 1
ATOM 688 O O . PHE A 1 87 ? -13.833 8.578 -2.124 1.00 52.34 87 PHE A O 1
ATOM 695 N N . ASP A 1 88 ? -15.640 8.817 -3.481 1.00 57.66 88 ASP A N 1
ATOM 696 C CA . ASP A 1 88 ? -15.221 8.293 -4.782 1.00 57.66 88 ASP A CA 1
ATOM 697 C C . ASP A 1 88 ? -14.112 7.216 -4.794 1.00 57.66 88 ASP A C 1
ATOM 699 O O . ASP A 1 88 ? -12.920 7.486 -4.635 1.00 57.66 88 ASP A O 1
ATOM 703 N N . CYS A 1 89 ? -14.513 5.965 -5.040 1.00 64.69 89 CYS A N 1
ATOM 704 C CA . CYS A 1 89 ? -13.632 4.793 -5.132 1.00 64.69 89 CYS A CA 1
ATOM 705 C C . CYS A 1 89 ? -13.354 4.363 -6.577 1.00 64.69 89 CYS A C 1
ATOM 707 O O . CYS A 1 89 ? -13.235 3.172 -6.864 1.00 64.69 89 CYS A O 1
ATOM 709 N N . GLY A 1 90 ? -13.237 5.335 -7.483 1.00 74.62 90 GLY A N 1
ATOM 710 C CA . GLY A 1 90 ? -12.859 5.079 -8.867 1.00 74.62 90 GLY A CA 1
ATOM 711 C C . GLY A 1 90 ? -11.504 4.358 -9.008 1.00 74.62 90 GLY A C 1
ATOM 712 O O . GLY A 1 90 ? -10.626 4.489 -8.146 1.00 74.62 90 GLY A O 1
ATOM 713 N N . PRO A 1 91 ? -11.297 3.619 -10.113 1.00 80.19 91 PRO A N 1
ATOM 714 C CA . PRO A 1 91 ? -10.091 2.822 -10.350 1.00 80.19 91 PRO A CA 1
ATOM 715 C C . PRO A 1 91 ? -8.808 3.662 -10.403 1.00 80.19 91 PRO A C 1
ATOM 717 O O . PRO A 1 91 ? -7.746 3.145 -10.073 1.00 80.19 91 PRO A O 1
ATOM 720 N N . GLU A 1 92 ? -8.907 4.947 -10.744 1.00 79.38 92 GLU A N 1
ATOM 721 C CA . GLU A 1 92 ? -7.782 5.892 -10.820 1.00 79.38 92 GLU A CA 1
ATOM 722 C C . GLU A 1 92 ? -7.321 6.415 -9.449 1.00 79.38 92 GLU A C 1
ATOM 724 O O . GLU A 1 92 ? -6.301 7.095 -9.332 1.00 79.38 92 GLU A O 1
ATOM 729 N N . LYS A 1 93 ? -8.066 6.134 -8.373 1.00 81.62 93 LYS A N 1
ATOM 730 C CA . LYS A 1 93 ? -7.721 6.622 -7.033 1.00 81.62 93 LYS A CA 1
ATOM 731 C C . LYS A 1 93 ? -6.621 5.772 -6.413 1.00 81.62 93 LYS A C 1
ATOM 733 O O . LYS A 1 93 ? -6.609 4.550 -6.545 1.00 81.62 93 LYS A O 1
ATOM 738 N N . CYS A 1 94 ? -5.732 6.419 -5.664 1.00 80.62 94 CYS A N 1
ATOM 739 C CA . CYS A 1 94 ? -4.658 5.739 -4.949 1.00 80.62 94 CYS A CA 1
ATOM 740 C C . CYS A 1 94 ? -5.211 4.812 -3.853 1.00 80.62 94 CYS A C 1
ATOM 742 O O . CYS A 1 94 ? -6.148 5.157 -3.122 1.00 80.62 94 CYS A O 1
ATOM 744 N N . VAL A 1 95 ? -4.603 3.633 -3.719 1.00 79.81 95 VAL A N 1
ATOM 745 C CA . VAL A 1 95 ? -4.917 2.631 -2.691 1.00 79.81 95 VAL A CA 1
ATOM 746 C C . VAL A 1 95 ? -4.672 3.201 -1.297 1.00 79.81 95 VAL A C 1
ATOM 748 O O . VAL A 1 95 ? -5.459 2.970 -0.381 1.00 79.81 95 VAL A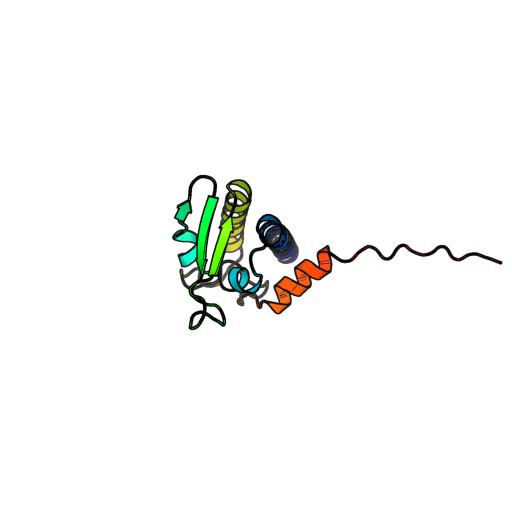 O 1
ATOM 751 N N . LEU A 1 96 ? -3.612 3.991 -1.137 1.00 72.62 96 LEU A N 1
ATOM 752 C CA . LEU A 1 96 ? -3.260 4.632 0.121 1.00 72.62 96 LEU A CA 1
ATOM 753 C C . LEU A 1 96 ? -3.808 6.062 0.146 1.00 72.62 96 LEU A C 1
ATOM 755 O O . LEU A 1 96 ? -3.301 6.943 -0.548 1.00 72.62 96 LEU A O 1
ATOM 759 N N . LEU A 1 97 ? -4.834 6.291 0.968 1.00 66.50 97 LEU A N 1
ATOM 760 C CA . LEU A 1 97 ? -5.374 7.628 1.228 1.00 66.50 97 LEU A CA 1
ATOM 761 C C . LEU A 1 97 ? -4.814 8.216 2.526 1.00 66.50 97 LEU A C 1
ATOM 763 O O . LEU A 1 97 ? -4.647 7.520 3.542 1.00 66.50 97 LEU A O 1
ATOM 767 N N . TYR A 1 98 ? -4.591 9.526 2.513 1.00 62.56 98 TYR A N 1
ATOM 768 C CA . TYR A 1 98 ? -4.380 10.296 3.723 1.00 62.56 98 TYR A CA 1
ATOM 769 C C . TYR A 1 98 ? -5.691 10.449 4.507 1.00 62.56 98 TYR A C 1
ATOM 771 O O . TYR A 1 98 ? -6.787 10.224 3.998 1.00 62.56 98 TYR A O 1
ATOM 779 N N . SER A 1 99 ? -5.589 10.796 5.790 1.00 49.53 99 SER A N 1
ATOM 780 C CA . SER A 1 99 ? -6.735 10.861 6.702 1.00 49.53 99 SER A CA 1
ATOM 781 C C . SER A 1 99 ? -7.739 11.978 6.369 1.00 49.53 99 SER A C 1
ATOM 783 O O . SER A 1 99 ? -8.789 12.029 7.000 1.00 49.53 99 SER A O 1
ATOM 785 N N . ASN A 1 100 ? -7.424 12.850 5.405 1.00 51.72 100 ASN A N 1
ATOM 786 C CA . ASN A 1 100 ? -8.295 13.885 4.834 1.00 51.72 100 ASN A CA 1
ATOM 787 C C . ASN A 1 100 ? -8.888 13.493 3.459 1.00 51.72 100 ASN A C 1
ATOM 789 O O . ASN A 1 100 ? -9.559 14.313 2.846 1.00 51.72 100 ASN A O 1
ATOM 793 N N . GLY A 1 101 ? -8.632 12.276 2.961 1.00 50.94 101 GLY A N 1
ATOM 794 C CA . GLY A 1 101 ? -9.094 11.820 1.644 1.00 50.94 101 GLY A CA 1
ATOM 795 C C . GLY A 1 101 ? -8.162 12.158 0.473 1.00 50.94 101 GLY A C 1
ATOM 796 O O . GLY A 1 101 ? -8.426 11.723 -0.645 1.00 50.94 101 GLY A O 1
ATOM 797 N N . GLU A 1 102 ? -7.057 12.871 0.704 1.00 56.62 102 GLU A N 1
ATOM 798 C CA . GLU A 1 102 ? -6.072 13.178 -0.339 1.00 56.62 102 GLU A CA 1
ATOM 799 C C . GLU A 1 102 ? -5.099 12.016 -0.587 1.00 56.62 102 GLU A C 1
ATOM 801 O O . GLU A 1 102 ? -4.933 11.119 0.247 1.00 56.62 102 GLU A O 1
ATOM 806 N N . SER A 1 103 ? -4.438 12.024 -1.749 1.00 53.50 103 SER A N 1
ATOM 807 C CA . SER A 1 103 ? -3.411 11.030 -2.075 1.00 53.50 103 SER A CA 1
ATOM 808 C C . SER A 1 103 ? -2.195 11.160 -1.152 1.00 53.50 103 SER A C 1
ATOM 810 O O . SER A 1 103 ? -1.790 12.260 -0.770 1.00 53.50 103 SER A O 1
ATOM 812 N N . THR A 1 104 ? -1.602 10.026 -0.783 1.00 59.00 104 THR A N 1
ATOM 813 C CA . THR A 1 104 ? -0.446 10.002 0.119 1.00 59.00 104 THR A CA 1
ATOM 814 C C . THR A 1 104 ? 0.801 10.481 -0.625 1.00 59.00 104 THR A C 1
ATOM 816 O O . THR A 1 104 ? 1.178 9.905 -1.638 1.00 59.00 104 THR A O 1
ATOM 819 N N . VAL A 1 105 ? 1.497 11.498 -0.112 1.00 59.97 105 VAL A N 1
ATOM 820 C CA . VAL A 1 105 ? 2.749 11.980 -0.723 1.00 59.97 105 VAL A CA 1
ATOM 821 C C . VAL A 1 105 ? 3.933 11.170 -0.182 1.00 59.97 105 VAL A C 1
ATOM 823 O O . VAL A 1 105 ? 3.990 10.848 1.006 1.00 59.97 105 VAL A O 1
ATOM 826 N N . SER A 1 106 ? 4.927 10.868 -1.022 1.00 56.09 106 SER A N 1
ATOM 827 C CA . SER A 1 106 ? 6.115 10.067 -0.660 1.00 56.09 106 SER A CA 1
ATOM 828 C C . SER A 1 106 ? 6.861 10.558 0.595 1.00 56.09 106 SER A C 1
ATOM 830 O O . SER A 1 106 ? 7.407 9.759 1.357 1.00 56.09 106 SER A O 1
ATOM 832 N N . SER A 1 107 ? 6.836 11.864 0.870 1.00 58.47 107 SER A N 1
ATOM 833 C CA . SER A 1 107 ? 7.412 12.470 2.076 1.00 58.47 107 SER A CA 1
ATOM 834 C C . SER A 1 107 ? 6.726 12.018 3.373 1.00 58.47 107 SER A C 1
ATOM 836 O O . SER A 1 107 ? 7.375 11.911 4.414 1.00 58.47 107 SER A O 1
ATOM 838 N N . GLN A 1 108 ? 5.428 11.718 3.326 1.00 60.50 108 GLN A N 1
ATOM 839 C CA . GLN A 1 108 ? 4.646 11.260 4.475 1.00 60.50 108 GLN A CA 1
ATOM 840 C C . GLN A 1 108 ? 4.921 9.787 4.778 1.00 60.50 108 GLN A C 1
ATOM 842 O O . GLN A 1 108 ? 5.055 9.416 5.943 1.00 60.50 108 GLN A O 1
ATOM 847 N N . ILE A 1 109 ? 5.097 8.978 3.733 1.00 62.31 109 ILE A N 1
ATOM 848 C CA . ILE A 1 109 ? 5.542 7.587 3.853 1.00 62.31 109 ILE A CA 1
ATOM 849 C C . ILE A 1 109 ? 6.904 7.524 4.543 1.00 62.31 109 ILE A C 1
ATOM 851 O O . ILE A 1 109 ? 7.069 6.812 5.532 1.00 62.31 109 ILE A O 1
ATOM 855 N N . ASN A 1 110 ? 7.857 8.338 4.086 1.00 61.94 110 ASN A N 1
ATOM 856 C CA . ASN A 1 110 ? 9.180 8.400 4.702 1.00 61.94 110 ASN A CA 1
ATOM 857 C C . ASN A 1 110 ? 9.110 8.860 6.167 1.00 61.94 110 ASN A C 1
ATOM 859 O O . ASN A 1 110 ? 9.847 8.345 7.005 1.00 61.94 110 ASN A O 1
ATOM 863 N N . LYS A 1 111 ? 8.200 9.782 6.514 1.00 68.25 111 LYS A N 1
ATOM 864 C CA . LYS A 1 111 ? 7.964 10.171 7.915 1.00 68.25 111 LYS A CA 1
ATOM 865 C C . LYS A 1 111 ? 7.419 9.017 8.758 1.00 68.25 111 LYS A C 1
ATOM 867 O O . LYS A 1 111 ? 7.875 8.863 9.887 1.00 68.25 111 LYS A O 1
ATOM 872 N N . ALA A 1 112 ? 6.488 8.217 8.240 1.00 61.72 112 ALA A N 1
ATOM 873 C CA . ALA A 1 112 ? 5.944 7.061 8.955 1.00 61.72 112 ALA A CA 1
ATOM 874 C C . ALA A 1 112 ? 7.024 5.995 9.200 1.00 61.72 112 ALA A C 1
ATOM 876 O O . ALA A 1 112 ? 7.221 5.573 10.339 1.00 61.72 112 ALA A O 1
ATOM 877 N N . ILE A 1 113 ? 7.798 5.656 8.164 1.00 61.44 113 ILE A N 1
ATOM 878 C CA . ILE A 1 113 ? 8.930 4.721 8.262 1.00 61.44 113 ILE A CA 1
ATOM 879 C C . ILE A 1 113 ? 9.951 5.225 9.290 1.00 61.44 113 ILE A C 1
ATOM 881 O O . ILE A 1 113 ? 10.300 4.507 10.225 1.00 61.44 113 ILE A O 1
ATOM 885 N N . ASN A 1 114 ? 10.361 6.493 9.198 1.00 60.03 114 ASN A N 1
ATOM 886 C CA . ASN A 1 114 ? 11.306 7.081 10.148 1.00 60.03 114 ASN A CA 1
ATOM 887 C C . ASN A 1 114 ? 10.748 7.159 11.573 1.00 60.03 114 ASN A C 1
ATOM 889 O O . ASN A 1 114 ? 11.512 7.050 12.525 1.00 60.03 114 ASN A O 1
ATOM 893 N N . SER A 1 115 ? 9.436 7.346 11.742 1.00 65.31 115 SER A N 1
ATOM 894 C CA . SER A 1 115 ? 8.795 7.355 13.059 1.00 65.31 115 SER A CA 1
ATOM 895 C C . SER A 1 115 ? 8.862 5.988 13.736 1.00 65.31 115 SER A C 1
ATOM 897 O O . SER A 1 115 ? 9.062 5.938 14.946 1.00 65.31 115 SER A O 1
ATOM 899 N N . VAL A 1 116 ? 8.727 4.900 12.973 1.00 58.84 116 VAL A N 1
ATOM 900 C CA . VAL A 1 116 ? 8.853 3.528 13.487 1.00 58.84 116 VAL A CA 1
ATOM 901 C C . VAL A 1 116 ? 10.320 3.157 13.722 1.00 58.84 116 VAL A C 1
ATOM 903 O O . VAL A 1 116 ? 10.642 2.510 14.712 1.00 58.84 116 VAL A O 1
ATOM 906 N N . CYS A 1 117 ? 11.232 3.628 12.867 1.00 49.88 117 CYS A N 1
ATOM 907 C CA . CYS A 1 117 ? 12.669 3.362 12.982 1.00 49.88 117 CYS A CA 1
ATOM 908 C C . CYS A 1 117 ? 13.411 4.245 14.004 1.00 49.88 117 CYS A C 1
ATOM 910 O O . CYS A 1 117 ? 14.633 4.122 14.135 1.00 49.88 117 CYS A O 1
ATOM 912 N N . LYS A 1 118 ? 12.733 5.135 14.746 1.00 49.88 118 LYS A N 1
ATOM 913 C CA . LYS A 1 118 ? 13.381 5.870 15.842 1.00 49.88 118 LYS A CA 1
ATOM 914 C C . LYS A 1 118 ? 13.821 4.878 16.916 1.00 49.88 118 LYS A C 1
ATOM 916 O O . LYS A 1 118 ? 12.995 4.336 17.646 1.00 49.88 118 LYS A O 1
ATOM 921 N N . ARG A 1 119 ? 15.140 4.691 17.053 1.00 43.81 119 ARG A N 1
ATOM 922 C CA . ARG A 1 119 ? 15.718 4.045 18.238 1.00 43.81 119 ARG A CA 1
ATOM 923 C C . ARG A 1 119 ? 15.194 4.789 19.473 1.00 43.81 119 ARG A C 1
ATOM 925 O O . ARG A 1 119 ? 15.272 6.025 19.483 1.00 43.81 119 ARG A O 1
ATOM 932 N N . PRO A 1 120 ? 14.679 4.103 20.507 1.00 47.06 120 PRO A N 1
ATOM 933 C CA . PRO A 1 120 ? 14.440 4.762 21.779 1.00 47.06 120 PRO A CA 1
ATOM 934 C C . PRO A 1 120 ? 15.775 5.361 22.222 1.00 47.06 120 PRO A C 1
ATOM 936 O O . PRO A 1 120 ? 16.779 4.652 22.306 1.00 47.06 120 PRO A O 1
ATOM 939 N N . LYS A 1 121 ? 15.821 6.680 22.438 1.00 48.75 121 LYS A N 1
ATOM 940 C CA . LYS A 1 121 ? 16.980 7.296 23.083 1.00 48.75 121 LYS A CA 1
ATOM 941 C C . LYS A 1 121 ? 17.060 6.659 24.467 1.00 48.75 121 LYS A C 1
ATOM 943 O O . LYS A 1 121 ? 16.221 6.948 25.316 1.00 48.75 121 LYS A O 1
ATOM 948 N N . SER A 1 122 ? 18.011 5.749 24.669 1.00 46.44 122 SER A N 1
ATOM 949 C CA . SER A 1 122 ? 18.333 5.228 25.991 1.00 46.44 122 SER A CA 1
ATOM 950 C C . SER A 1 122 ? 18.598 6.430 26.886 1.00 46.44 122 SER A C 1
ATOM 952 O O . SER A 1 122 ? 19.495 7.228 26.611 1.00 46.44 122 SER A O 1
ATOM 954 N N . ARG A 1 123 ? 17.761 6.598 27.910 1.00 42.66 123 ARG A N 1
ATOM 955 C CA . ARG A 1 123 ? 17.915 7.618 28.942 1.00 42.66 123 ARG A CA 1
ATOM 956 C C . ARG A 1 123 ? 19.241 7.305 29.638 1.00 42.66 123 ARG A C 1
ATOM 958 O O . ARG A 1 123 ? 19.311 6.366 30.427 1.00 42.66 123 ARG A O 1
ATOM 965 N N . ALA A 1 124 ? 20.309 8.002 29.251 1.00 43.56 124 ALA A N 1
ATOM 966 C CA . ALA A 1 124 ? 21.590 7.901 29.931 1.00 43.56 124 ALA A CA 1
ATOM 967 C C . ALA A 1 124 ? 21.343 8.265 31.399 1.00 43.56 124 ALA A C 1
ATOM 969 O O . ALA A 1 124 ? 20.741 9.300 31.694 1.00 43.56 124 ALA A O 1
ATOM 970 N N . ARG A 1 125 ? 21.706 7.349 32.300 1.00 43.44 125 ARG A N 1
ATOM 971 C CA . ARG A 1 125 ? 21.603 7.5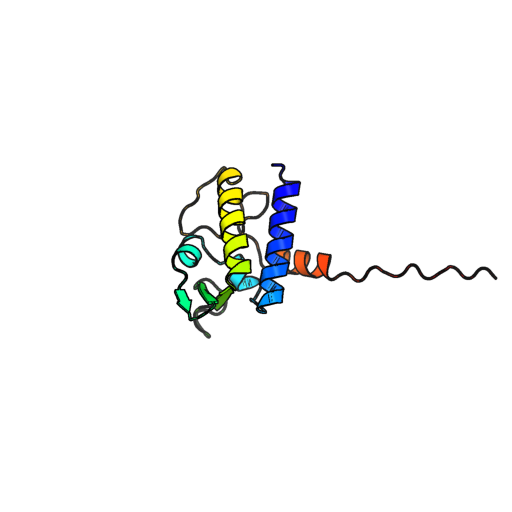38 33.746 1.00 43.44 125 ARG A CA 1
ATOM 972 C C . ARG A 1 125 ? 22.386 8.802 34.103 1.00 43.44 125 ARG A C 1
ATOM 974 O O . ARG A 1 125 ? 23.549 8.912 33.728 1.00 43.44 125 ARG A O 1
ATOM 981 N N . GLN A 1 126 ? 21.750 9.739 34.805 1.00 42.53 126 GLN A N 1
ATOM 982 C CA . GLN A 1 126 ? 22.485 10.764 35.540 1.00 42.53 126 GLN A CA 1
ATOM 983 C C . GLN A 1 126 ? 23.372 10.029 36.547 1.00 42.53 126 GLN A C 1
ATOM 985 O O . GLN A 1 126 ? 22.864 9.349 37.438 1.00 42.53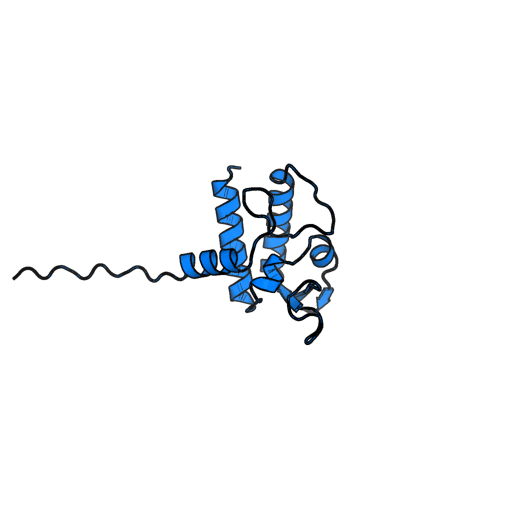 126 GLN A O 1
ATOM 990 N N . ALA A 1 127 ? 24.686 10.110 36.351 1.00 42.47 127 ALA A N 1
ATOM 991 C CA . ALA A 1 127 ? 25.640 9.809 37.399 1.00 42.47 127 ALA A CA 1
ATOM 992 C C . ALA A 1 127 ? 25.614 11.003 38.355 1.00 42.47 127 ALA A C 1
ATOM 994 O O . ALA A 1 127 ? 25.944 12.122 37.965 1.00 42.47 127 ALA A O 1
ATOM 995 N N . VAL A 1 128 ? 25.128 10.757 39.567 1.00 43.44 128 VAL A N 1
ATOM 996 C CA . VAL A 1 128 ? 25.319 11.644 40.710 1.00 43.44 128 VAL A CA 1
ATOM 997 C C . VAL A 1 128 ? 26.778 11.490 41.130 1.00 43.44 128 VAL A C 1
ATOM 999 O O . VAL A 1 128 ? 27.217 10.368 41.384 1.00 43.44 128 VAL A O 1
ATOM 1002 N N . SER A 1 129 ? 27.509 12.599 41.168 1.00 48.88 129 SER A N 1
ATOM 1003 C CA . SER A 1 129 ? 28.717 12.777 41.971 1.00 48.88 129 SER A CA 1
ATOM 1004 C C . SER A 1 129 ? 28.640 14.127 42.656 1.00 48.88 129 SER A C 1
ATOM 1006 O O . SER A 1 129 ? 27.984 15.029 42.088 1.00 48.88 129 SER A O 1
#

Secondary structure (DSSP, 8-state):
--HHHHHHHHHHHHHHHHHHHT--HHHHHH-BHHHHHT-EEETTEEEEEE--STTHHHH-SEEEEE-HHHHHHHHHHHHHHHTT--S---TTSBSSB-TTSSBPPHHHHHHHHHHHS------------

pLDDT: mean 71.84, std 15.27, range [42.47, 92.62]